Protein AF-A0AAV5BDE8-F1 (afdb_monomer_lite)

Structure (mmCIF, N/CA/C/O backbone):
data_AF-A0AAV5BDE8-F1
#
_entry.id   AF-A0AAV5BDE8-F1
#
loop_
_atom_site.group_PDB
_atom_site.id
_atom_site.type_symbol
_atom_site.label_atom_id
_atom_site.label_alt_id
_atom_site.label_comp_id
_atom_site.label_asym_id
_atom_site.label_entity_id
_atom_site.label_seq_id
_atom_site.pdbx_PDB_ins_code
_atom_site.Cartn_x
_atom_site.Cartn_y
_atom_site.Cartn_z
_atom_site.occupancy
_atom_site.B_iso_or_equiv
_atom_site.auth_seq_id
_atom_site.auth_comp_id
_atom_site.auth_asym_id
_atom_site.auth_atom_id
_atom_site.pdbx_PDB_model_num
ATOM 1 N N . MET A 1 1 ? -17.597 -10.470 56.627 1.00 49.41 1 MET A N 1
ATOM 2 C CA . MET A 1 1 ? -17.948 -9.534 55.530 1.00 49.41 1 MET A CA 1
ATOM 3 C C . MET A 1 1 ? -16.718 -8.738 55.074 1.00 49.41 1 MET A C 1
ATOM 5 O O . MET A 1 1 ? -16.549 -7.604 55.494 1.00 49.41 1 MET A O 1
ATOM 9 N N . LYS A 1 2 ? -15.811 -9.314 54.269 1.00 56.53 2 LYS A N 1
ATOM 10 C CA . LYS A 1 2 ? -14.639 -8.595 53.718 1.00 56.53 2 LYS A CA 1
ATOM 11 C C . LYS A 1 2 ? -14.200 -9.231 52.390 1.00 56.53 2 LYS A C 1
ATOM 13 O O . LYS A 1 2 ? -13.231 -9.972 52.375 1.00 56.53 2 LYS A O 1
ATOM 18 N N . ASN A 1 3 ? -14.930 -9.002 51.295 1.00 58.31 3 ASN A N 1
ATOM 19 C CA . ASN A 1 3 ? -14.418 -9.339 49.949 1.00 58.31 3 ASN A CA 1
ATOM 20 C C . ASN A 1 3 ? -15.003 -8.505 48.790 1.00 58.31 3 ASN A C 1
ATOM 22 O O . ASN A 1 3 ? -14.533 -8.616 47.663 1.00 58.31 3 ASN A O 1
ATOM 26 N N . THR A 1 4 ? -15.959 -7.609 49.045 1.00 62.34 4 THR A N 1
ATOM 27 C CA . THR A 1 4 ? -16.600 -6.780 48.008 1.00 62.34 4 THR A CA 1
ATOM 28 C C . THR A 1 4 ? -15.677 -5.700 47.438 1.00 62.34 4 THR A C 1
ATOM 30 O O . THR A 1 4 ? -15.653 -5.502 46.231 1.00 62.34 4 THR A O 1
ATOM 33 N N . ARG A 1 5 ? -14.825 -5.067 48.261 1.00 66.69 5 ARG A N 1
ATOM 34 C CA . ARG A 1 5 ? -13.890 -4.013 47.806 1.00 66.69 5 ARG A CA 1
ATOM 35 C C . ARG A 1 5 ? -12.892 -4.477 46.738 1.00 66.69 5 ARG A C 1
ATOM 37 O O . ARG A 1 5 ? -12.556 -3.696 45.855 1.00 66.69 5 ARG A O 1
ATOM 44 N N . LYS A 1 6 ? -12.424 -5.729 46.812 1.00 70.12 6 LYS A N 1
ATOM 45 C CA . LYS A 1 6 ? -11.467 -6.279 45.836 1.00 70.12 6 LYS A CA 1
ATOM 46 C C . LYS A 1 6 ? -12.142 -6.565 44.491 1.00 70.12 6 LYS A C 1
ATOM 48 O O . LYS A 1 6 ? -11.581 -6.232 43.456 1.00 70.12 6 LYS A O 1
ATOM 53 N N . GLY A 1 7 ? -13.362 -7.109 44.515 1.00 74.62 7 GLY A N 1
ATOM 54 C CA . GLY A 1 7 ? -14.152 -7.358 43.305 1.00 74.62 7 GLY A CA 1
ATOM 55 C C . GLY A 1 7 ? -14.540 -6.071 42.577 1.00 74.62 7 GLY A C 1
ATOM 56 O O . GLY A 1 7 ? -14.383 -5.974 41.367 1.00 74.62 7 GLY A O 1
ATOM 57 N N . THR A 1 8 ? -14.961 -5.042 43.315 1.00 81.62 8 THR A N 1
ATOM 58 C CA . THR A 1 8 ? -15.305 -3.739 42.731 1.00 81.62 8 THR A CA 1
ATOM 59 C C . THR A 1 8 ? -14.098 -3.052 42.080 1.00 81.62 8 THR A C 1
ATOM 61 O O . THR A 1 8 ? -14.235 -2.458 41.015 1.00 81.62 8 THR A O 1
ATOM 64 N N . TRP A 1 9 ? -12.902 -3.172 42.667 1.00 86.75 9 TRP A N 1
ATOM 65 C CA . TRP A 1 9 ? -11.676 -2.627 42.076 1.00 86.75 9 TRP A CA 1
ATOM 66 C C . TRP A 1 9 ? -11.325 -3.309 40.748 1.00 86.75 9 TRP A C 1
ATOM 68 O O . TRP A 1 9 ? -11.054 -2.616 39.773 1.00 86.75 9 TRP A O 1
ATOM 78 N N . LEU A 1 10 ? -11.440 -4.642 40.682 1.00 89.31 10 LEU A N 1
ATOM 79 C CA . LEU A 1 10 ? -11.223 -5.408 39.448 1.00 89.31 10 LEU A CA 1
ATOM 80 C C . LEU A 1 10 ? -12.194 -5.007 38.324 1.00 89.31 10 LEU A C 1
ATOM 82 O O . LEU A 1 10 ? -11.799 -4.937 37.160 1.00 89.31 10 LEU A O 1
ATOM 86 N N . ILE A 1 11 ? -13.450 -4.703 38.665 1.00 92.00 11 ILE A N 1
ATOM 87 C CA . ILE A 1 11 ? -14.449 -4.232 37.694 1.00 92.00 11 ILE A CA 1
ATOM 88 C C . ILE A 1 11 ? -14.049 -2.862 37.135 1.00 92.00 11 ILE A C 1
ATOM 90 O O . ILE A 1 11 ? -14.031 -2.686 35.918 1.00 92.00 11 ILE A O 1
ATOM 94 N N . TYR A 1 12 ? -13.674 -1.902 37.988 1.00 94.50 12 TYR A N 1
ATOM 95 C CA . TYR A 1 12 ? -13.261 -0.575 37.520 1.00 94.50 12 TYR A CA 1
ATOM 96 C C . TYR A 1 12 ? -11.975 -0.613 36.694 1.00 94.50 12 TYR A C 1
ATOM 98 O O . TYR A 1 12 ? -11.894 0.078 35.680 1.00 94.50 12 TYR A O 1
ATOM 106 N N . THR A 1 13 ? -10.996 -1.445 37.066 1.00 94.44 13 THR A N 1
ATOM 107 C CA . THR A 1 13 ? -9.793 -1.634 36.244 1.00 94.44 13 THR A CA 1
ATOM 108 C C . THR A 1 13 ? -10.135 -2.251 34.890 1.00 94.44 13 THR A C 1
ATOM 110 O O . THR A 1 13 ? -9.600 -1.818 33.876 1.00 94.44 13 THR A O 1
ATOM 113 N N . GLY A 1 14 ? -11.067 -3.211 34.847 1.00 94.75 14 GLY A N 1
ATOM 114 C CA . GLY A 1 14 ? -11.542 -3.807 33.596 1.00 94.75 14 GLY A CA 1
ATOM 115 C C . GLY A 1 14 ? -12.229 -2.788 32.683 1.00 94.75 14 GLY A C 1
ATOM 116 O O . GLY A 1 14 ? -11.884 -2.688 31.509 1.00 94.75 14 GLY A O 1
ATOM 117 N N . ILE A 1 15 ? -13.142 -1.977 33.229 1.00 96.25 15 ILE A N 1
ATOM 118 C CA . ILE A 1 15 ? -13.818 -0.902 32.483 1.00 96.25 15 ILE A CA 1
ATOM 119 C C . ILE A 1 15 ? -12.799 0.111 31.947 1.00 96.25 15 ILE A C 1
ATOM 121 O O . ILE A 1 15 ? -12.890 0.508 30.787 1.00 96.25 15 ILE A O 1
ATOM 125 N N . LEU A 1 16 ? -11.809 0.497 32.758 1.00 96.50 16 LEU A N 1
ATOM 126 C CA . LEU A 1 16 ? -10.755 1.424 32.346 1.00 96.50 16 LEU A CA 1
ATOM 127 C C . LEU A 1 16 ? -9.934 0.872 31.170 1.00 96.50 16 LEU A C 1
ATOM 129 O O . LEU A 1 16 ? -9.680 1.602 30.215 1.00 96.50 16 LEU A O 1
ATOM 133 N N . LEU A 1 17 ? -9.549 -0.409 31.211 1.00 96.62 17 LEU A N 1
ATOM 134 C CA . LEU A 1 17 ? -8.795 -1.049 30.128 1.00 96.62 17 LEU A CA 1
ATOM 135 C C . LEU A 1 17 ? -9.614 -1.148 28.836 1.00 96.62 17 LEU A C 1
ATOM 137 O O . LEU A 1 17 ? -9.086 -0.872 27.760 1.00 96.62 17 LEU A O 1
ATOM 141 N N . ILE A 1 18 ? -10.905 -1.482 28.934 1.00 96.56 18 ILE A N 1
ATOM 142 C CA . ILE A 1 18 ? -11.808 -1.511 27.774 1.00 96.56 18 ILE A CA 1
ATOM 143 C C . ILE A 1 18 ? -11.952 -0.105 27.180 1.00 96.56 18 ILE A C 1
ATOM 145 O O . ILE A 1 18 ? -11.829 0.063 25.969 1.00 96.56 18 ILE A O 1
ATOM 149 N N . ALA A 1 19 ? -12.155 0.917 28.015 1.00 96.62 19 ALA A N 1
ATOM 150 C CA . ALA A 1 19 ? -12.251 2.300 27.559 1.00 96.62 19 ALA A CA 1
ATOM 151 C C . ALA A 1 19 ? -10.956 2.767 26.873 1.00 96.62 19 ALA A C 1
ATOM 153 O O . ALA A 1 19 ? -11.015 3.361 25.799 1.00 96.62 19 ALA A O 1
ATOM 154 N N . ALA A 1 20 ? -9.788 2.449 27.439 1.00 95.88 20 ALA A N 1
ATOM 155 C CA . ALA A 1 20 ? -8.496 2.763 26.831 1.00 95.88 20 ALA A CA 1
ATOM 156 C C . ALA A 1 20 ? -8.319 2.080 25.463 1.00 95.88 20 ALA A C 1
ATOM 158 O O . ALA A 1 20 ? -7.904 2.734 24.507 1.00 95.88 20 ALA A O 1
ATOM 159 N N . ALA A 1 21 ? -8.687 0.800 25.338 1.00 94.25 21 ALA A N 1
ATOM 160 C CA . ALA A 1 21 ? -8.631 0.076 24.068 1.00 94.25 21 ALA A CA 1
ATOM 161 C C . ALA A 1 21 ? -9.558 0.691 23.004 1.00 94.25 21 ALA A C 1
ATOM 163 O O . ALA A 1 21 ? -9.142 0.881 21.861 1.00 94.25 21 ALA A O 1
ATOM 164 N N . LEU A 1 22 ? -10.782 1.075 23.385 1.00 95.75 22 LEU A N 1
ATOM 165 C CA . LEU A 1 22 ? -11.718 1.759 22.487 1.00 95.75 22 LEU A CA 1
ATOM 166 C C . LEU A 1 22 ? -11.175 3.113 22.019 1.00 95.75 22 LEU A C 1
ATOM 168 O O . LEU A 1 22 ? -11.279 3.432 20.838 1.00 95.75 22 LEU A O 1
ATOM 172 N N . ILE A 1 23 ? -10.556 3.890 22.914 1.00 94.94 23 ILE A N 1
ATOM 173 C CA . ILE A 1 23 ? -9.924 5.168 22.556 1.00 94.94 23 ILE A CA 1
ATOM 174 C C . ILE A 1 23 ? -8.809 4.943 21.532 1.00 94.94 23 ILE A C 1
ATOM 176 O O . ILE A 1 23 ? -8.781 5.626 20.511 1.00 94.94 23 ILE A O 1
ATOM 180 N N . VAL A 1 24 ? -7.927 3.965 21.761 1.00 89.94 24 VAL A N 1
ATOM 181 C CA . VAL A 1 24 ? -6.858 3.619 20.808 1.00 89.94 24 VAL A CA 1
ATOM 182 C C . VAL A 1 24 ? -7.441 3.243 19.446 1.00 89.94 24 VAL A C 1
ATOM 184 O O . VAL A 1 24 ? -6.957 3.714 18.418 1.00 89.94 24 VAL A O 1
ATOM 187 N N . GLN A 1 25 ? -8.513 2.451 19.422 1.00 87.12 25 GLN A N 1
ATOM 188 C CA . GLN A 1 25 ? -9.149 2.031 18.177 1.00 87.12 25 GLN A CA 1
ATOM 189 C C . GLN A 1 25 ? -9.819 3.193 17.431 1.00 87.12 25 GLN A C 1
ATOM 191 O O . GLN A 1 25 ? -9.687 3.294 16.211 1.00 87.12 25 GLN A O 1
ATOM 196 N N . ILE A 1 26 ? -10.472 4.110 18.150 1.00 90.69 26 ILE A N 1
ATOM 197 C CA . ILE A 1 26 ? -11.045 5.335 17.574 1.00 90.69 26 ILE A CA 1
ATOM 198 C C . ILE A 1 26 ? -9.943 6.205 16.966 1.00 90.69 26 ILE A C 1
ATOM 200 O O . ILE A 1 26 ? -10.076 6.641 15.825 1.00 90.69 26 ILE A O 1
ATOM 204 N N . VAL A 1 27 ? -8.845 6.429 17.694 1.00 87.94 27 VAL A N 1
ATOM 205 C CA . VAL A 1 27 ? -7.710 7.228 17.206 1.00 87.94 27 VAL A CA 1
ATOM 206 C C . VAL A 1 27 ? -7.095 6.592 15.959 1.00 87.94 27 VAL A C 1
ATOM 208 O O . VAL A 1 27 ? -6.831 7.297 14.986 1.00 87.94 27 VAL A O 1
ATOM 211 N N . SER A 1 28 ? -6.924 5.266 15.940 1.00 84.25 28 SER A N 1
ATOM 212 C CA . SER A 1 28 ? -6.424 4.544 14.761 1.00 84.25 28 SER A CA 1
ATOM 213 C C . SER A 1 28 ? -7.337 4.745 13.550 1.00 84.25 28 SER A C 1
ATOM 215 O O . SER A 1 28 ? -6.865 5.121 12.480 1.00 84.25 28 SER A O 1
ATOM 217 N N . HIS A 1 29 ? -8.650 4.578 13.726 1.00 80.75 29 HIS A N 1
ATOM 218 C CA . HIS A 1 29 ? -9.615 4.734 12.638 1.00 80.75 29 HIS A CA 1
ATOM 219 C C . HIS A 1 29 ? -9.689 6.183 12.130 1.00 80.75 29 HIS A C 1
ATOM 221 O O . HIS A 1 29 ? -9.849 6.427 10.933 1.00 80.75 29 HIS A O 1
ATOM 227 N N . GLN A 1 30 ? -9.557 7.169 13.024 1.00 84.56 30 GLN A N 1
ATOM 228 C CA . GLN A 1 30 ? -9.467 8.575 12.627 1.00 84.56 30 GLN A CA 1
ATOM 229 C C . GLN A 1 30 ? -8.205 8.846 11.804 1.00 84.56 30 GLN A C 1
ATOM 231 O O . GLN A 1 30 ? -8.281 9.528 10.783 1.00 84.56 30 GLN A O 1
ATOM 236 N N . ASN A 1 31 ? -7.063 8.282 12.201 1.00 85.00 31 ASN A N 1
ATOM 237 C CA . ASN A 1 31 ? -5.809 8.428 11.469 1.00 85.00 31 ASN A CA 1
ATOM 238 C C . ASN A 1 31 ? -5.905 7.849 10.046 1.00 85.00 31 ASN A C 1
ATOM 240 O O . ASN A 1 31 ? -5.499 8.505 9.086 1.00 85.00 31 ASN A O 1
ATOM 244 N N . ASP A 1 32 ? -6.508 6.668 9.887 1.00 84.06 32 ASP A N 1
ATOM 245 C CA . ASP A 1 32 ? -6.721 6.052 8.571 1.00 84.06 32 ASP A CA 1
ATOM 246 C C . ASP A 1 32 ? -7.667 6.879 7.689 1.00 84.06 32 ASP A C 1
ATOM 248 O O . ASP A 1 32 ? -7.411 7.060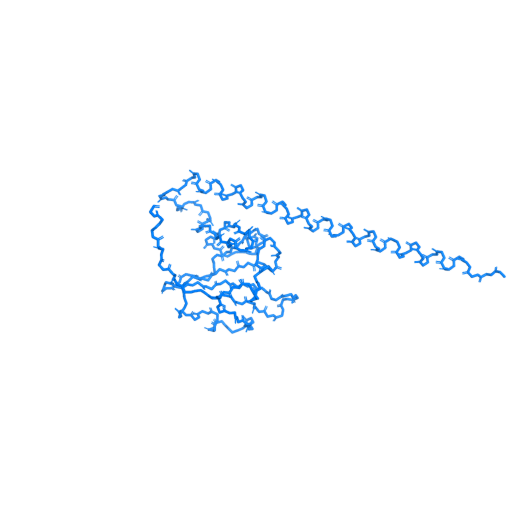 6.494 1.00 84.06 32 ASP A O 1
ATOM 252 N N . ALA A 1 33 ? -8.727 7.449 8.272 1.00 86.56 33 ALA A N 1
ATOM 253 C CA . ALA A 1 33 ? -9.645 8.333 7.558 1.00 86.56 33 ALA A CA 1
ATOM 254 C C . ALA A 1 33 ? -8.955 9.623 7.080 1.00 86.56 33 ALA A C 1
ATOM 256 O O . ALA A 1 33 ? -9.139 10.023 5.929 1.00 86.56 33 ALA A O 1
ATOM 257 N N . ILE A 1 34 ? -8.122 10.243 7.924 1.00 87.94 34 ILE A N 1
ATOM 258 C CA . ILE A 1 34 ? -7.344 11.443 7.574 1.00 87.94 34 ILE A CA 1
ATOM 259 C C . ILE A 1 34 ? -6.370 11.137 6.432 1.00 87.94 34 ILE A C 1
ATOM 261 O O . ILE A 1 34 ? -6.334 11.873 5.445 1.00 87.94 34 ILE A O 1
ATOM 265 N N . LYS A 1 35 ? -5.627 10.026 6.520 1.00 88.19 35 LYS A N 1
ATOM 266 C CA . LYS A 1 35 ? -4.701 9.589 5.462 1.00 88.19 35 LYS A CA 1
ATOM 267 C C . LYS A 1 35 ? -5.422 9.318 4.145 1.00 88.19 35 LYS A C 1
ATOM 269 O O . LYS A 1 35 ? -4.954 9.737 3.089 1.00 88.19 35 LYS A O 1
ATOM 274 N N . THR A 1 36 ? -6.587 8.679 4.207 1.00 87.75 36 THR A N 1
ATOM 275 C CA . THR A 1 36 ? -7.414 8.401 3.025 1.00 87.75 36 THR A CA 1
ATOM 276 C C . THR A 1 36 ? -7.939 9.691 2.387 1.00 87.75 36 THR A C 1
ATOM 278 O O . THR A 1 36 ? -7.908 9.835 1.165 1.00 87.75 36 THR A O 1
ATOM 281 N N . ALA A 1 37 ? -8.401 10.652 3.194 1.00 91.00 37 ALA A N 1
ATOM 282 C CA . ALA A 1 37 ? -8.865 11.949 2.705 1.00 91.00 37 ALA A CA 1
ATOM 283 C C . ALA A 1 37 ? -7.729 12.743 2.044 1.00 91.00 37 ALA A C 1
ATOM 285 O O . ALA A 1 37 ? -7.899 13.245 0.931 1.00 91.00 37 ALA A O 1
ATOM 286 N N . TRP A 1 38 ? -6.556 12.780 2.683 1.00 91.75 38 TRP A N 1
ATOM 287 C CA . TRP A 1 38 ? -5.351 13.381 2.116 1.00 91.75 38 TRP A CA 1
ATOM 288 C C . TRP A 1 38 ? -4.969 12.729 0.782 1.00 91.75 38 TRP A C 1
ATOM 290 O O . TRP A 1 38 ? -4.756 13.434 -0.201 1.00 91.75 38 TRP A O 1
ATOM 300 N N . ALA A 1 39 ? -4.955 11.394 0.706 1.00 90.94 39 ALA A N 1
ATOM 301 C CA . ALA A 1 39 ? -4.627 10.675 -0.523 1.00 90.94 39 ALA A CA 1
ATOM 302 C C . ALA A 1 39 ? -5.595 11.024 -1.664 1.00 90.94 39 ALA A C 1
ATOM 304 O O . ALA A 1 39 ? -5.152 11.331 -2.769 1.00 90.94 39 ALA A O 1
ATOM 305 N N . ARG A 1 40 ? -6.909 11.057 -1.399 1.00 91.56 40 ARG A N 1
ATOM 306 C CA . ARG A 1 40 ? -7.919 11.447 -2.401 1.00 91.56 40 ARG A CA 1
ATOM 307 C C . ARG A 1 40 ? -7.729 12.879 -2.887 1.00 91.56 40 ARG A C 1
ATOM 309 O O . ARG A 1 40 ? -7.796 13.116 -4.090 1.00 91.56 40 ARG A O 1
ATOM 316 N N . GLN A 1 41 ? -7.470 13.817 -1.977 1.00 91.94 41 GLN A N 1
ATOM 317 C CA . GLN A 1 41 ? -7.210 15.207 -2.341 1.00 91.94 41 GLN A CA 1
ATOM 318 C C . GLN A 1 41 ? -5.950 15.317 -3.206 1.00 91.94 41 GLN A C 1
ATOM 320 O O . GLN A 1 41 ? -6.008 15.905 -4.283 1.00 91.94 41 GLN A O 1
ATOM 325 N N . THR A 1 42 ? -4.845 14.693 -2.794 1.00 90.38 42 THR A N 1
ATOM 326 C CA . THR A 1 42 ? -3.590 14.674 -3.559 1.00 90.38 42 THR A CA 1
ATOM 327 C C . THR A 1 42 ? -3.805 14.093 -4.948 1.00 90.38 42 THR A C 1
ATOM 329 O O . THR A 1 42 ? -3.371 14.681 -5.932 1.00 90.38 42 THR A O 1
ATOM 332 N N . VAL A 1 43 ? -4.545 12.989 -5.058 1.00 90.69 43 VAL A N 1
ATOM 333 C CA . VAL A 1 43 ? -4.840 12.398 -6.361 1.00 90.69 43 VAL A CA 1
ATOM 334 C C . VAL A 1 43 ? -5.733 13.307 -7.204 1.00 90.69 43 VAL A C 1
ATOM 336 O O . VAL A 1 43 ? -5.429 13.493 -8.375 1.00 90.69 43 VAL A O 1
ATOM 339 N N . SER A 1 44 ? -6.763 13.944 -6.638 1.00 89.81 44 SER A N 1
ATOM 340 C CA . SER A 1 44 ? -7.575 14.911 -7.396 1.00 89.81 44 SER A CA 1
ATOM 341 C C . SER A 1 44 ? -6.743 16.082 -7.925 1.00 89.81 44 SER A C 1
ATOM 343 O O . SER A 1 44 ? -6.932 16.504 -9.065 1.00 89.81 44 SER A O 1
ATOM 345 N N . VAL A 1 45 ? -5.767 16.552 -7.136 1.00 88.06 45 VAL A N 1
ATOM 346 C CA . VAL A 1 45 ? -4.817 17.579 -7.565 1.00 88.06 45 VAL A CA 1
ATOM 347 C C . VAL A 1 45 ? -3.959 17.030 -8.696 1.00 88.06 45 VAL A C 1
ATOM 349 O O . VAL A 1 45 ? -3.921 17.649 -9.748 1.00 88.06 45 VAL A O 1
ATOM 352 N N . MET A 1 46 ? -3.358 15.847 -8.551 1.00 85.56 46 MET A N 1
ATOM 353 C CA . MET A 1 46 ? -2.532 15.228 -9.597 1.00 85.56 46 MET A CA 1
ATOM 354 C C . MET A 1 46 ? -3.290 15.015 -10.914 1.00 85.56 46 MET A C 1
ATOM 356 O O . MET A 1 46 ? -2.745 15.282 -11.981 1.00 85.56 46 MET A O 1
ATOM 360 N N . GLU A 1 47 ? -4.548 14.577 -10.852 1.00 85.12 47 GLU A N 1
ATOM 361 C CA . GLU A 1 47 ? -5.393 14.385 -12.035 1.00 85.12 47 GLU A CA 1
ATOM 362 C C . GLU A 1 47 ? -5.790 15.710 -12.691 1.00 85.12 47 GLU A C 1
ATOM 364 O O . GLU A 1 47 ? -5.883 15.786 -13.915 1.00 85.12 47 GLU A O 1
ATOM 369 N N . SER A 1 48 ? -5.979 16.765 -11.894 1.00 82.06 48 SER A N 1
ATOM 370 C CA . SER A 1 48 ? -6.238 18.116 -12.403 1.00 82.06 48 SER A CA 1
ATOM 371 C C . SER A 1 48 ? -4.980 18.801 -12.944 1.00 82.06 48 SER A C 1
ATOM 373 O O . SER A 1 48 ? -5.052 19.574 -13.897 1.00 82.06 48 SER A O 1
ATOM 375 N N . SER A 1 49 ? -3.823 18.498 -12.352 1.00 73.88 49 SER A N 1
ATOM 376 C CA . SER A 1 49 ? -2.535 19.091 -12.681 1.00 73.88 49 SER A CA 1
ATOM 377 C C . SER A 1 49 ? -1.895 18.440 -13.892 1.00 73.88 49 SER A C 1
ATOM 379 O O . SER A 1 49 ? -1.034 19.087 -14.487 1.00 73.88 49 SER A O 1
ATOM 381 N N . ASN A 1 50 ? -2.256 17.197 -14.267 1.00 61.25 50 ASN A N 1
ATOM 382 C CA . ASN A 1 50 ? -1.484 16.554 -15.312 1.00 61.25 50 ASN A CA 1
ATOM 383 C C . ASN A 1 50 ? -2.118 15.523 -16.266 1.00 61.25 50 ASN A C 1
ATOM 385 O O . ASN A 1 50 ? -2.376 14.373 -15.919 1.00 61.25 50 ASN A O 1
ATOM 389 N N . LYS A 1 51 ? -2.127 15.921 -17.548 1.00 52.22 51 LYS A N 1
ATOM 390 C CA . LYS A 1 51 ? -2.151 15.079 -18.756 1.00 52.22 51 LYS A CA 1
ATOM 391 C C . LYS A 1 51 ? -0.799 15.079 -19.528 1.00 52.22 51 LYS A C 1
ATOM 393 O O . LYS A 1 51 ? -0.785 14.613 -20.660 1.00 52.22 51 LYS A O 1
ATOM 398 N N . GLY A 1 52 ? 0.324 15.586 -18.983 1.00 50.69 52 GLY A N 1
ATOM 399 C CA . GLY A 1 52 ? 1.601 15.712 -19.731 1.00 50.69 52 GLY A CA 1
ATOM 400 C C . GLY A 1 52 ? 2.973 15.916 -19.026 1.00 50.69 52 GLY A C 1
ATOM 401 O O . GLY A 1 52 ? 3.975 15.543 -19.613 1.00 50.69 52 GLY A O 1
ATOM 402 N N . GLN A 1 53 ? 3.111 16.431 -17.803 1.00 49.09 53 GLN A N 1
ATOM 403 C CA . GLN A 1 53 ? 4.381 16.658 -17.100 1.00 49.09 53 GLN A CA 1
ATOM 404 C C . GLN A 1 53 ? 4.280 16.530 -15.552 1.00 49.09 53 GLN A C 1
ATOM 406 O O . GLN A 1 53 ? 3.815 17.437 -14.872 1.00 49.09 53 GLN A O 1
ATOM 411 N N . LEU A 1 54 ? 4.733 15.405 -14.974 1.00 56.78 54 LEU A N 1
ATOM 412 C CA . LEU A 1 54 ? 4.914 15.223 -13.511 1.00 56.78 54 LEU A CA 1
ATOM 413 C C . LEU A 1 54 ? 6.340 15.595 -13.046 1.00 56.78 54 LEU A C 1
ATOM 415 O O . LEU A 1 54 ? 6.685 15.349 -11.893 1.00 56.78 54 LEU A O 1
ATOM 419 N N . SER A 1 55 ? 7.184 16.159 -13.924 1.00 54.25 55 SER A N 1
ATOM 420 C CA . SER A 1 55 ? 8.648 16.182 -13.749 1.00 54.25 55 SER A CA 1
ATOM 421 C C . SER A 1 55 ? 9.168 16.984 -12.552 1.00 54.25 55 SER A C 1
ATOM 423 O O . SER A 1 55 ? 10.329 16.813 -12.205 1.00 54.25 55 SER A O 1
ATOM 425 N N . ASP A 1 56 ? 8.336 17.822 -11.929 1.00 60.78 56 ASP A N 1
ATOM 426 C CA . ASP A 1 56 ? 8.702 18.625 -10.750 1.00 60.78 56 ASP A CA 1
ATOM 427 C C . ASP A 1 56 ? 7.915 18.233 -9.483 1.00 60.78 56 ASP A C 1
ATOM 429 O O . ASP A 1 56 ? 8.011 18.865 -8.433 1.00 60.78 56 ASP A O 1
ATOM 433 N N . THR A 1 57 ? 7.107 17.171 -9.563 1.00 67.19 57 THR A N 1
ATOM 434 C CA . THR A 1 57 ? 6.372 16.646 -8.408 1.00 67.19 57 THR A CA 1
ATOM 435 C C . THR A 1 57 ? 7.107 15.441 -7.820 1.00 67.19 57 THR A C 1
ATOM 437 O O . THR A 1 57 ? 7.651 14.632 -8.573 1.00 67.19 57 THR A O 1
ATOM 440 N N . PRO A 1 58 ? 7.091 15.233 -6.490 1.00 84.69 58 PRO A N 1
ATOM 441 C CA . PRO A 1 58 ? 7.710 14.060 -5.867 1.00 84.69 58 PRO A CA 1
ATOM 442 C C . PRO A 1 58 ? 6.927 12.760 -6.139 1.00 84.69 58 PRO A C 1
ATOM 444 O O . PRO A 1 58 ? 7.148 11.752 -5.469 1.00 84.69 58 PRO A O 1
ATOM 447 N N . TYR A 1 59 ? 5.987 12.771 -7.087 1.00 87.88 59 TYR A N 1
ATOM 448 C CA . TYR A 1 59 ? 5.063 11.684 -7.359 1.00 87.88 59 TYR A CA 1
ATOM 449 C C . TYR A 1 59 ? 5.336 11.060 -8.725 1.00 87.88 59 TYR A C 1
ATOM 451 O O . TYR A 1 59 ? 5.494 11.744 -9.731 1.00 87.88 59 TYR A O 1
ATOM 459 N N . MET A 1 60 ? 5.343 9.733 -8.754 1.00 88.50 60 MET A N 1
ATOM 460 C CA . MET A 1 60 ? 5.453 8.927 -9.964 1.00 88.50 60 MET A CA 1
ATOM 461 C C . MET A 1 60 ? 4.097 8.757 -10.661 1.00 88.50 60 MET A C 1
ATOM 463 O O . MET A 1 60 ? 4.033 8.720 -11.888 1.00 88.50 60 MET A O 1
ATOM 467 N N . GLY A 1 61 ? 3.004 8.683 -9.897 1.00 89.88 61 GLY A N 1
ATOM 468 C CA . GLY A 1 61 ? 1.673 8.466 -10.453 1.00 89.88 61 GLY A CA 1
ATOM 469 C C . GLY A 1 61 ? 0.637 8.101 -9.399 1.00 89.88 61 GLY A C 1
ATOM 470 O O . GLY A 1 61 ? 0.792 8.417 -8.220 1.00 89.88 61 GLY A O 1
ATOM 471 N N . VAL A 1 62 ? -0.431 7.434 -9.834 1.00 91.56 62 VAL A N 1
ATOM 472 C CA . VAL A 1 62 ? -1.553 7.022 -8.981 1.00 91.56 62 VAL A CA 1
ATOM 473 C C . VAL A 1 62 ? -1.729 5.512 -9.076 1.00 91.56 62 VAL A C 1
ATOM 475 O O . VAL A 1 62 ? -1.944 4.975 -10.162 1.00 91.56 62 VAL A O 1
ATOM 478 N N . LEU A 1 63 ? -1.706 4.833 -7.931 1.00 92.00 63 LEU A N 1
ATOM 479 C CA . LEU A 1 63 ? -2.053 3.423 -7.815 1.00 92.00 63 LEU A CA 1
ATOM 480 C C . LEU A 1 63 ? -3.540 3.288 -7.478 1.00 92.00 63 LEU A C 1
ATOM 482 O O . LEU A 1 63 ? -4.014 3.843 -6.485 1.00 92.00 63 LEU A O 1
ATOM 486 N N . ARG A 1 64 ? -4.274 2.522 -8.289 1.00 91.06 64 ARG A N 1
ATOM 487 C CA . ARG A 1 64 ? -5.697 2.223 -8.080 1.00 91.06 64 ARG A CA 1
ATOM 488 C C . ARG A 1 64 ? -5.887 0.721 -7.917 1.00 91.06 64 ARG A C 1
ATOM 490 O O . ARG A 1 64 ? -5.525 -0.041 -8.807 1.00 91.06 64 ARG A O 1
ATOM 497 N N . ILE A 1 65 ? -6.514 0.308 -6.818 1.00 87.62 65 ILE A N 1
ATOM 498 C CA . ILE A 1 65 ? -6.946 -1.074 -6.580 1.00 87.62 65 ILE A CA 1
ATOM 499 C C . ILE A 1 65 ? -8.459 -1.048 -6.316 1.00 87.62 65 ILE A C 1
ATOM 501 O O . ILE A 1 65 ? -8.884 -0.987 -5.158 1.00 87.62 65 ILE A O 1
ATOM 505 N N . PRO A 1 66 ? -9.297 -1.074 -7.374 1.00 85.25 66 PRO A N 1
ATOM 506 C CA . PRO A 1 66 ? -10.742 -0.876 -7.243 1.00 85.25 66 PRO A CA 1
ATOM 507 C C . PRO A 1 66 ? -11.422 -1.866 -6.298 1.00 85.25 66 PRO A C 1
ATOM 509 O O . PRO A 1 66 ? -12.301 -1.478 -5.539 1.00 85.25 66 PRO A O 1
ATOM 512 N N . ALA A 1 67 ? -10.989 -3.131 -6.273 1.00 83.50 67 ALA A N 1
ATOM 513 C CA . ALA A 1 67 ? -11.622 -4.126 -5.405 1.00 83.50 67 ALA A CA 1
ATOM 514 C C . ALA A 1 67 ? -11.326 -3.924 -3.902 1.00 83.50 67 ALA A C 1
ATOM 516 O O . ALA A 1 67 ? -11.939 -4.591 -3.068 1.00 83.50 67 ALA A O 1
ATOM 517 N N . LEU A 1 68 ? -10.410 -3.012 -3.547 1.00 85.62 68 LEU A N 1
ATOM 518 C CA . LEU A 1 68 ? -10.168 -2.578 -2.166 1.00 85.62 68 LEU A CA 1
ATOM 519 C C . LEU A 1 68 ? -10.728 -1.181 -1.861 1.00 85.62 68 LEU A C 1
ATOM 521 O O . LEU A 1 68 ? -10.597 -0.737 -0.720 1.00 85.62 68 LEU A O 1
ATOM 525 N N . ASP A 1 69 ? -11.344 -0.502 -2.837 1.00 86.62 69 ASP A N 1
ATOM 526 C CA . ASP A 1 69 ? -11.647 0.939 -2.778 1.00 86.62 69 ASP A CA 1
ATOM 527 C C . ASP A 1 69 ? -10.400 1.777 -2.425 1.00 86.62 69 ASP A C 1
ATOM 529 O O . ASP A 1 69 ? -10.427 2.681 -1.591 1.00 86.62 69 ASP A O 1
ATOM 533 N N . LEU A 1 70 ? -9.259 1.415 -3.023 1.00 88.75 70 LEU A N 1
ATOM 534 C CA . LEU A 1 70 ? -7.966 2.021 -2.719 1.00 88.75 70 LEU A CA 1
ATOM 535 C C . LEU A 1 70 ? -7.460 2.853 -3.900 1.00 88.75 70 LEU A C 1
ATOM 537 O O . LEU A 1 70 ? -7.342 2.357 -5.024 1.00 88.75 70 LEU A O 1
ATOM 541 N N . GLN A 1 71 ? -7.126 4.112 -3.629 1.00 91.88 71 GLN A N 1
ATOM 542 C CA . GLN A 1 71 ? -6.558 5.056 -4.587 1.00 91.88 71 GLN A CA 1
ATOM 543 C C . GLN A 1 71 ? -5.496 5.883 -3.870 1.00 91.88 71 GLN A C 1
ATOM 545 O O . GLN A 1 71 ? -5.815 6.657 -2.969 1.00 91.88 71 GLN A O 1
ATOM 550 N N . LEU A 1 72 ? -4.235 5.689 -4.247 1.00 93.56 72 LEU A N 1
ATOM 551 C CA . LEU A 1 72 ? -3.092 6.254 -3.538 1.00 93.56 72 LEU A CA 1
ATOM 552 C C . LEU A 1 72 ? -2.152 6.967 -4.514 1.00 93.56 72 LEU A C 1
ATOM 554 O O . LEU A 1 72 ? -1.862 6.411 -5.578 1.00 93.56 72 LEU A O 1
ATOM 558 N N . PRO A 1 73 ? -1.645 8.165 -4.171 1.00 93.75 73 PRO A N 1
ATOM 559 C CA . PRO A 1 73 ? -0.513 8.732 -4.887 1.00 93.75 73 PRO A CA 1
ATOM 560 C C . PRO A 1 73 ? 0.723 7.864 -4.624 1.00 93.75 73 PRO A C 1
ATOM 562 O O . PRO A 1 73 ? 0.881 7.312 -3.538 1.00 93.75 73 PRO A O 1
ATOM 565 N N . VAL A 1 74 ? 1.596 7.732 -5.615 1.00 93.56 74 VAL A N 1
ATOM 566 C CA . VAL A 1 74 ? 2.840 6.965 -5.504 1.00 93.56 74 VAL A CA 1
ATOM 567 C C . VAL A 1 74 ? 4.002 7.940 -5.524 1.00 93.56 74 VAL A C 1
ATOM 569 O O . VAL A 1 74 ? 4.152 8.686 -6.490 1.00 93.56 74 VAL A O 1
ATOM 572 N N . PHE A 1 75 ? 4.830 7.941 -4.482 1.00 92.75 75 PHE A N 1
ATOM 573 C CA . PHE A 1 75 ? 6.060 8.732 -4.461 1.00 92.75 75 PHE A CA 1
ATOM 574 C C . PHE A 1 75 ? 7.100 8.157 -5.427 1.00 92.75 75 PHE A C 1
ATOM 576 O O . PHE A 1 75 ? 7.231 6.940 -5.559 1.00 92.75 75 PHE A O 1
ATOM 583 N N . SER A 1 76 ? 7.854 9.028 -6.096 1.00 90.69 76 SER A N 1
ATOM 584 C CA . SER A 1 76 ? 8.899 8.637 -7.053 1.00 90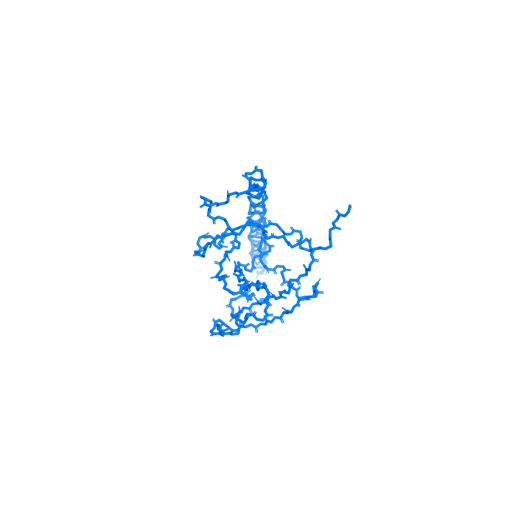.69 76 SER A CA 1
ATOM 585 C C . SER A 1 76 ? 10.155 8.070 -6.397 1.00 90.69 76 SER A C 1
ATOM 587 O O . SER A 1 76 ? 10.937 7.395 -7.063 1.00 90.69 76 SER A O 1
ATOM 589 N N . THR A 1 77 ? 10.343 8.309 -5.100 1.00 88.44 77 THR A N 1
ATOM 590 C CA . THR A 1 77 ? 11.462 7.783 -4.318 1.00 88.44 77 THR A CA 1
ATOM 591 C C . THR A 1 77 ? 10.994 7.258 -2.968 1.00 88.44 77 THR A C 1
ATOM 593 O O . THR A 1 77 ? 9.954 7.652 -2.436 1.00 88.44 77 THR A O 1
ATOM 596 N N . TYR A 1 78 ? 11.786 6.355 -2.400 1.00 89.19 78 TYR A N 1
ATOM 597 C CA . TYR A 1 78 ? 11.571 5.825 -1.064 1.00 89.19 78 TYR A CA 1
ATOM 598 C C . TYR A 1 78 ? 12.230 6.705 0.008 1.00 89.19 78 TYR A C 1
ATOM 600 O O . TYR A 1 78 ? 13.419 7.014 -0.050 1.00 89.19 78 TYR A O 1
ATOM 608 N N . SER A 1 79 ? 11.468 7.032 1.051 1.00 87.69 79 SER A N 1
ATOM 609 C CA . SER A 1 79 ? 11.995 7.447 2.353 1.00 87.69 79 SER A CA 1
ATOM 610 C C . SER A 1 79 ? 11.048 6.976 3.454 1.00 87.69 79 SER A C 1
ATOM 612 O O . SER A 1 79 ? 9.858 6.782 3.204 1.00 87.69 79 SER A O 1
ATOM 614 N N . GLN A 1 80 ? 11.541 6.830 4.688 1.00 84.62 80 GLN A N 1
ATOM 615 C CA . GLN A 1 80 ? 10.696 6.407 5.812 1.00 84.62 80 GLN A CA 1
ATOM 616 C C . GLN A 1 80 ? 9.487 7.341 6.002 1.00 84.62 80 GLN A C 1
ATOM 618 O O . GLN A 1 80 ? 8.366 6.869 6.160 1.00 84.62 80 GLN A O 1
ATOM 623 N N . ARG A 1 81 ? 9.697 8.660 5.890 1.00 87.31 81 ARG A N 1
ATOM 624 C CA . ARG A 1 81 ? 8.623 9.664 5.988 1.00 87.31 81 ARG A CA 1
ATOM 625 C C . ARG A 1 81 ? 7.627 9.590 4.830 1.00 87.31 81 ARG A C 1
ATOM 627 O O . ARG A 1 81 ? 6.439 9.792 5.046 1.00 87.31 81 ARG A O 1
ATOM 634 N N . ALA A 1 82 ? 8.096 9.313 3.613 1.00 87.69 82 ALA A N 1
ATOM 635 C CA . ALA A 1 82 ? 7.214 9.166 2.456 1.00 87.69 82 ALA A CA 1
ATOM 636 C C . ALA A 1 82 ? 6.328 7.918 2.596 1.00 87.69 82 ALA A C 1
ATOM 638 O O . ALA A 1 82 ? 5.118 7.994 2.387 1.00 87.69 82 ALA A O 1
ATOM 639 N N . MET A 1 83 ? 6.907 6.799 3.045 1.00 88.69 83 MET A N 1
ATOM 640 C CA . MET A 1 83 ? 6.189 5.533 3.201 1.00 88.69 83 MET A CA 1
ATOM 641 C C . MET A 1 83 ? 5.085 5.604 4.268 1.00 88.69 83 MET A C 1
ATOM 643 O O . MET A 1 83 ? 4.048 4.963 4.111 1.00 88.69 83 MET A O 1
ATOM 647 N N . GLU A 1 84 ? 5.250 6.428 5.312 1.00 86.62 84 GLU A N 1
ATOM 648 C CA . GLU A 1 84 ? 4.206 6.693 6.320 1.00 86.62 84 GLU A CA 1
ATOM 649 C C . GLU A 1 84 ? 2.931 7.314 5.726 1.00 86.62 84 GLU A C 1
ATOM 651 O O . GLU A 1 84 ? 1.834 7.137 6.281 1.00 86.62 84 GLU A O 1
ATOM 656 N N . GLN A 1 85 ? 3.079 8.031 4.608 1.00 87.06 85 GLN A N 1
ATOM 657 C CA . GLN A 1 85 ? 2.019 8.779 3.940 1.00 87.06 85 GLN A CA 1
ATOM 658 C C . GLN A 1 85 ? 1.410 7.993 2.779 1.00 87.06 85 GLN A C 1
ATOM 660 O O . GLN A 1 85 ? 0.188 7.850 2.720 1.00 87.06 85 GLN A O 1
ATOM 665 N N . ALA A 1 86 ? 2.233 7.455 1.877 1.00 91.44 86 ALA A N 1
ATOM 666 C CA . ALA A 1 86 ? 1.761 6.773 0.676 1.00 91.44 86 ALA A CA 1
ATOM 667 C C . ALA A 1 86 ? 2.765 5.725 0.158 1.00 91.44 86 ALA A C 1
ATOM 669 O O . ALA A 1 86 ? 3.925 5.712 0.581 1.00 91.44 86 ALA A O 1
ATOM 670 N N . PRO A 1 87 ? 2.352 4.855 -0.781 1.00 94.50 87 PRO A N 1
ATOM 671 C CA . PRO A 1 87 ? 3.259 3.943 -1.456 1.00 94.50 87 PRO A CA 1
ATOM 672 C C . PRO A 1 87 ? 4.417 4.679 -2.129 1.00 94.50 87 PRO A C 1
ATOM 674 O O . PRO A 1 87 ? 4.253 5.773 -2.672 1.00 94.50 87 PRO A O 1
ATOM 677 N N . CYS A 1 88 ? 5.584 4.052 -2.123 1.00 94.50 88 CYS A N 1
ATOM 678 C CA . CYS A 1 88 ? 6.794 4.584 -2.732 1.00 94.50 88 CYS A CA 1
ATOM 679 C C . CYS A 1 88 ? 7.281 3.653 -3.839 1.00 94.50 88 CYS A C 1
ATOM 681 O O . CYS A 1 88 ? 7.164 2.429 -3.738 1.00 94.50 88 CYS A O 1
ATOM 683 N N . LEU A 1 89 ? 7.874 4.235 -4.877 1.00 93.12 89 LEU A N 1
ATOM 684 C CA . LEU A 1 89 ? 8.637 3.490 -5.864 1.00 93.12 89 LEU A CA 1
ATOM 685 C C . LEU A 1 89 ? 9.928 2.970 -5.218 1.00 93.12 89 LEU A C 1
ATOM 687 O O . LEU A 1 89 ? 10.756 3.751 -4.747 1.00 93.12 89 LEU A O 1
ATOM 691 N N . TYR A 1 90 ? 10.081 1.648 -5.190 1.00 91.44 90 TYR A N 1
ATOM 692 C CA . TYR A 1 90 ? 11.294 0.982 -4.720 1.00 91.44 90 TYR A CA 1
ATOM 693 C C . TYR A 1 90 ? 12.281 0.758 -5.867 1.00 91.44 90 TYR A C 1
ATOM 695 O O . TYR A 1 90 ? 13.466 1.047 -5.736 1.00 91.44 90 TYR A O 1
ATOM 703 N N . MET A 1 91 ? 11.779 0.264 -7.000 1.00 90.38 91 MET A N 1
ATOM 704 C CA . MET A 1 91 ? 12.574 -0.029 -8.189 1.00 90.38 91 MET A CA 1
ATOM 705 C C . MET A 1 91 ? 11.712 0.133 -9.438 1.00 90.38 91 MET A C 1
ATOM 707 O O . MET A 1 91 ? 10.520 -0.177 -9.422 1.00 90.38 91 MET A O 1
ATOM 711 N N . ASN A 1 92 ? 12.324 0.606 -10.517 1.00 89.62 92 ASN A N 1
ATOM 712 C CA . ASN A 1 92 ? 11.751 0.579 -11.854 1.00 89.62 92 ASN A CA 1
ATOM 713 C C . ASN A 1 92 ? 12.871 0.227 -12.827 1.00 89.62 92 ASN A C 1
ATOM 715 O O . ASN A 1 92 ? 13.688 1.088 -13.150 1.00 89.62 92 ASN A O 1
ATOM 719 N N . ASP A 1 93 ? 12.940 -1.035 -13.228 1.00 86.88 93 ASP A N 1
ATOM 720 C CA . ASP A 1 93 ? 13.981 -1.525 -14.123 1.00 86.88 93 ASP A CA 1
ATOM 721 C C . ASP A 1 93 ? 13.396 -2.493 -15.148 1.00 86.88 93 ASP A C 1
ATOM 723 O O . ASP A 1 93 ? 12.546 -3.313 -14.820 1.00 86.88 93 ASP A O 1
ATOM 727 N N . SER A 1 94 ? 13.846 -2.392 -16.399 1.00 84.81 94 SER A N 1
ATOM 728 C CA . SER A 1 94 ? 13.508 -3.334 -17.476 1.00 84.81 94 SER A CA 1
ATOM 729 C C . SER A 1 94 ? 12.002 -3.617 -17.653 1.00 84.81 94 SER A C 1
ATOM 731 O O . SER A 1 94 ? 11.607 -4.710 -18.047 1.00 84.81 94 SER A O 1
ATOM 733 N N . GLY A 1 95 ? 11.142 -2.628 -17.376 1.00 83.12 95 GLY A N 1
ATOM 734 C CA . GLY A 1 95 ? 9.681 -2.774 -17.457 1.00 83.12 95 GLY A CA 1
ATOM 735 C C . GLY A 1 95 ? 9.030 -3.445 -16.239 1.00 83.12 95 GLY A C 1
ATOM 736 O O . GLY A 1 95 ? 7.817 -3.655 -16.245 1.00 83.12 95 GLY A O 1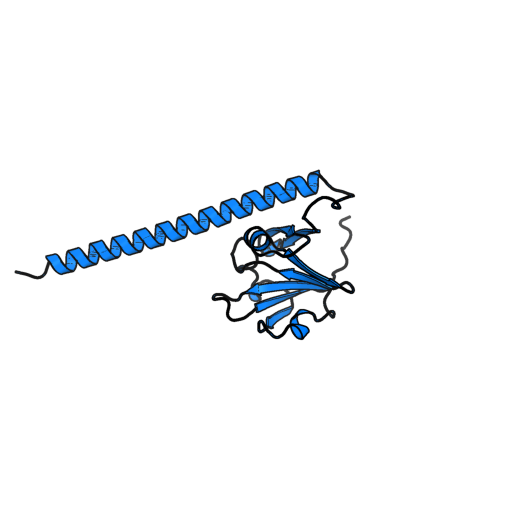
ATOM 737 N N . HIS A 1 96 ? 9.808 -3.737 -15.194 1.00 89.19 96 HIS A N 1
ATOM 738 C CA . HIS A 1 96 ? 9.354 -4.220 -13.895 1.00 89.19 96 HIS A CA 1
ATOM 739 C C . HIS A 1 96 ? 9.354 -3.091 -12.867 1.00 89.19 96 HIS A C 1
ATOM 741 O O . HIS A 1 96 ? 10.379 -2.476 -12.565 1.00 89.19 96 HIS A O 1
ATOM 747 N N . MET A 1 97 ? 8.181 -2.836 -12.297 1.00 92.00 97 MET A N 1
ATOM 748 C CA . MET A 1 97 ? 7.979 -1.823 -11.274 1.00 92.00 97 MET A CA 1
ATOM 749 C C . MET A 1 97 ? 7.717 -2.466 -9.921 1.00 92.00 97 MET A C 1
ATOM 751 O O . MET A 1 97 ? 6.854 -3.332 -9.789 1.00 92.00 97 MET A O 1
ATOM 755 N N . ILE A 1 98 ? 8.417 -1.998 -8.894 1.00 93.19 98 ILE A N 1
ATOM 756 C CA . ILE A 1 98 ? 8.237 -2.457 -7.521 1.00 93.19 98 ILE A CA 1
ATOM 757 C C . ILE A 1 98 ? 7.780 -1.289 -6.657 1.00 93.19 98 ILE A C 1
ATOM 759 O O . ILE A 1 98 ? 8.492 -0.292 -6.525 1.00 93.19 98 ILE A O 1
ATOM 763 N N . LEU A 1 99 ? 6.610 -1.434 -6.036 1.00 94.19 99 LEU A N 1
ATOM 764 C CA . LEU A 1 99 ? 6.045 -0.460 -5.107 1.00 94.19 99 LEU A CA 1
ATOM 765 C C . LEU A 1 99 ? 6.018 -1.024 -3.687 1.00 94.19 99 LEU A C 1
ATOM 767 O O . LEU A 1 99 ? 5.596 -2.163 -3.470 1.00 94.19 99 LEU A O 1
ATOM 771 N N . CYS A 1 100 ? 6.411 -0.205 -2.716 1.00 92.75 100 CYS A N 1
ATOM 772 C CA . CYS A 1 100 ? 6.398 -0.558 -1.302 1.00 9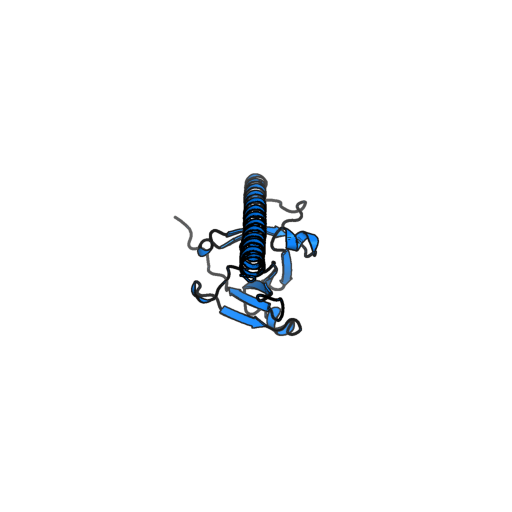2.75 100 CYS A CA 1
ATOM 773 C C . CYS A 1 100 ? 5.445 0.336 -0.507 1.00 92.75 100 CYS A C 1
ATOM 775 O O . CYS A 1 100 ? 5.331 1.531 -0.777 1.00 92.75 100 CYS A O 1
ATOM 777 N N . ALA A 1 101 ? 4.757 -0.234 0.483 1.00 92.69 101 ALA A N 1
ATOM 778 C CA . ALA A 1 101 ? 3.941 0.530 1.427 1.00 92.69 101 ALA A CA 1
ATOM 779 C C . ALA A 1 101 ? 3.816 -0.187 2.779 1.00 92.69 101 ALA A C 1
ATOM 781 O O . ALA A 1 101 ? 4.110 -1.382 2.899 1.00 92.69 101 ALA A O 1
ATOM 782 N N . HIS A 1 102 ? 3.336 0.520 3.806 1.00 89.62 102 HIS A N 1
ATOM 783 C CA . HIS A 1 102 ? 3.041 -0.100 5.097 1.00 89.62 102 HIS A CA 1
ATOM 784 C C . HIS A 1 102 ? 1.860 -1.072 5.027 1.00 89.62 102 HIS A C 1
ATOM 786 O O . HIS A 1 102 ? 0.976 -0.979 4.175 1.00 89.62 102 HIS A O 1
ATOM 792 N N . ASN A 1 103 ? 1.832 -1.978 6.002 1.00 86.12 103 ASN A N 1
ATOM 793 C CA . ASN A 1 103 ? 0.779 -2.972 6.197 1.00 86.12 103 ASN A CA 1
ATOM 794 C C . ASN A 1 103 ? -0.451 -2.370 6.907 1.00 86.12 103 ASN A C 1
ATOM 796 O O . ASN A 1 103 ? -1.051 -2.991 7.777 1.00 86.12 103 ASN A O 1
ATOM 800 N N . ALA A 1 104 ? -0.765 -1.108 6.614 1.00 84.50 104 ALA A N 1
ATOM 801 C CA . ALA A 1 104 ? -1.927 -0.420 7.161 1.00 84.50 104 ALA A CA 1
ATOM 802 C C . ALA A 1 104 ? -3.129 -0.602 6.228 1.00 84.50 104 ALA A C 1
ATOM 804 O O . ALA A 1 104 ? -2.953 -0.721 5.013 1.00 84.50 104 ALA A O 1
ATOM 805 N N . ASP A 1 105 ? -4.346 -0.556 6.768 1.00 84.06 105 ASP A N 1
ATOM 806 C CA . ASP A 1 105 ? -5.580 -0.712 5.985 1.00 84.06 105 ASP A CA 1
ATOM 807 C C . ASP A 1 105 ? -5.777 0.401 4.950 1.00 84.06 105 ASP A C 1
ATOM 809 O O . ASP A 1 105 ? -6.328 0.161 3.874 1.00 84.06 105 ASP A O 1
ATOM 813 N N . CYS A 1 106 ? -5.281 1.604 5.253 1.00 83.25 106 CYS A N 1
ATOM 814 C CA . CYS A 1 106 ? -5.227 2.728 4.319 1.00 83.25 106 CYS A CA 1
ATOM 815 C C . CYS A 1 106 ? -4.107 2.603 3.264 1.00 83.25 106 CYS A C 1
ATOM 817 O O . CYS A 1 106 ? -4.030 3.437 2.366 1.00 83.25 106 CYS A O 1
ATOM 819 N N . HIS A 1 107 ? -3.255 1.574 3.351 1.00 89.38 107 HIS A N 1
ATOM 820 C CA . HIS A 1 107 ? -2.164 1.246 2.424 1.00 89.38 107 HIS A CA 1
ATOM 821 C C . HIS A 1 107 ? -2.330 -0.189 1.888 1.00 89.38 107 HIS A C 1
ATOM 823 O O . HIS A 1 107 ? -3.337 -0.494 1.255 1.00 89.38 107 HIS A O 1
ATOM 829 N N . PHE A 1 108 ? -1.347 -1.077 2.086 1.00 90.94 108 PHE A N 1
ATOM 830 C CA . PHE A 1 108 ? -1.327 -2.428 1.512 1.00 90.94 108 PHE A CA 1
ATOM 831 C C . PHE A 1 108 ? -1.816 -3.515 2.477 1.00 90.94 108 PHE A C 1
ATOM 833 O O . PHE A 1 108 ? -1.815 -4.685 2.109 1.00 90.94 108 PHE A O 1
ATOM 840 N N . GLY A 1 109 ? -2.290 -3.162 3.676 1.00 85.94 109 GLY A N 1
ATOM 841 C CA . GLY A 1 109 ? -2.703 -4.151 4.678 1.00 85.94 109 GLY A CA 1
ATOM 842 C C . GLY A 1 109 ? -3.945 -4.962 4.317 1.00 85.94 109 GLY A C 1
ATOM 843 O O . GLY A 1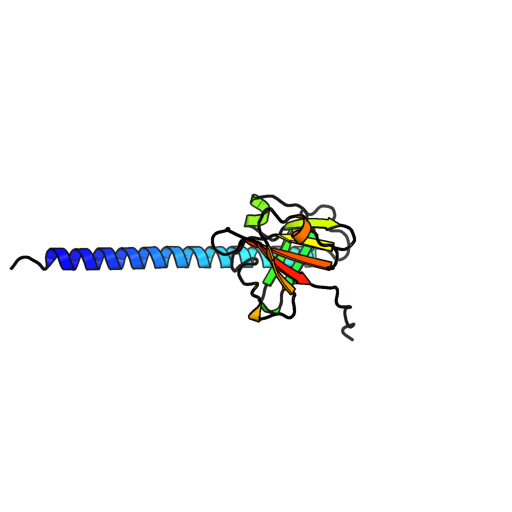 109 ? -4.125 -6.079 4.794 1.00 85.94 109 GLY A O 1
ATOM 844 N N . ARG A 1 110 ? -4.763 -4.447 3.394 1.00 85.62 110 ARG A N 1
ATOM 845 C CA . ARG A 1 110 ? -5.948 -5.140 2.861 1.00 85.62 110 ARG A CA 1
ATOM 846 C C . ARG A 1 110 ? -5.665 -5.927 1.581 1.00 85.62 110 ARG A C 1
ATOM 848 O O . ARG A 1 110 ? -6.595 -6.479 0.990 1.00 85.62 110 ARG A O 1
ATOM 855 N N . ILE A 1 111 ? -4.410 -5.966 1.129 1.00 81.81 111 ILE A N 1
ATOM 856 C CA . ILE A 1 111 ? -4.001 -6.805 0.004 1.00 81.81 111 ILE A CA 1
ATOM 857 C C . ILE A 1 111 ? -3.908 -8.247 0.512 1.00 81.81 111 ILE A C 1
ATOM 859 O O . ILE A 1 111 ? -2.879 -8.689 1.013 1.00 81.81 111 ILE A O 1
ATOM 863 N N . ASP A 1 112 ? -5.018 -8.969 0.382 1.00 71.44 112 ASP A N 1
ATOM 864 C CA . ASP A 1 112 ? -5.105 -10.396 0.674 1.00 71.44 112 ASP A CA 1
ATOM 865 C C . ASP A 1 112 ? -5.390 -11.209 -0.599 1.00 71.44 112 ASP A C 1
ATOM 867 O O . ASP A 1 112 ? -6.157 -10.824 -1.486 1.00 71.44 112 ASP A O 1
ATOM 871 N N . THR A 1 113 ? -4.756 -12.374 -0.636 1.00 58.56 113 THR A N 1
ATOM 872 C CA . THR A 1 113 ? -4.810 -13.451 -1.627 1.00 58.56 113 THR A CA 1
ATOM 873 C C . THR A 1 113 ? -6.198 -13.899 -2.028 1.00 58.56 113 THR A C 1
ATOM 875 O O . THR A 1 113 ? -6.419 -14.277 -3.175 1.00 58.56 113 THR A O 1
ATOM 878 N N . SER A 1 114 ? -7.146 -13.858 -1.095 1.00 60.84 114 SER A N 1
ATOM 879 C CA . SER A 1 114 ? -8.459 -14.470 -1.276 1.00 60.84 114 SER A CA 1
ATOM 880 C C . SER A 1 114 ? -9.326 -13.755 -2.317 1.00 60.84 114 SER A C 1
ATOM 882 O O . SER A 1 114 ? -10.316 -14.315 -2.786 1.00 60.84 114 SER A O 1
ATOM 884 N N . ARG A 1 115 ? -8.968 -12.519 -2.695 1.00 59.22 115 ARG A N 1
ATOM 885 C CA . ARG A 1 115 ? -9.820 -11.634 -3.504 1.00 59.22 115 ARG A CA 1
ATOM 886 C C . ARG A 1 115 ? -9.326 -11.373 -4.925 1.00 59.22 115 ARG A C 1
ATOM 888 O O . ARG A 1 115 ? -10.059 -10.752 -5.692 1.00 59.22 115 ARG A O 1
ATOM 895 N N . PHE A 1 116 ? -8.133 -11.834 -5.306 1.00 62.22 116 PHE A N 1
ATOM 896 C CA . PHE A 1 116 ? -7.528 -11.452 -6.585 1.00 62.22 116 PHE A CA 1
ATOM 897 C C . PHE A 1 116 ? -6.875 -12.607 -7.348 1.00 62.22 116 PHE A C 1
ATOM 899 O O . PHE A 1 116 ? -6.285 -13.504 -6.761 1.00 62.22 116 PHE A O 1
ATOM 906 N N . ARG A 1 117 ? -6.902 -12.528 -8.688 1.00 63.72 117 ARG A N 1
ATOM 907 C CA . ARG A 1 117 ? -6.097 -13.373 -9.593 1.00 63.72 117 ARG A CA 1
ATOM 908 C C . ARG A 1 117 ? -4.679 -12.804 -9.754 1.00 63.72 117 ARG A C 1
ATOM 910 O O . ARG A 1 117 ? -4.233 -12.572 -10.873 1.00 63.72 117 ARG A O 1
ATOM 917 N N . TYR A 1 118 ? -4.011 -12.509 -8.647 1.00 72.06 118 TYR A N 1
ATOM 918 C CA . TYR A 1 118 ? -2.607 -12.096 -8.647 1.00 72.06 118 TYR A CA 1
ATOM 919 C C . TYR A 1 118 ? -1.763 -13.196 -8.019 1.00 72.06 118 TYR A C 1
ATOM 921 O O . TYR A 1 1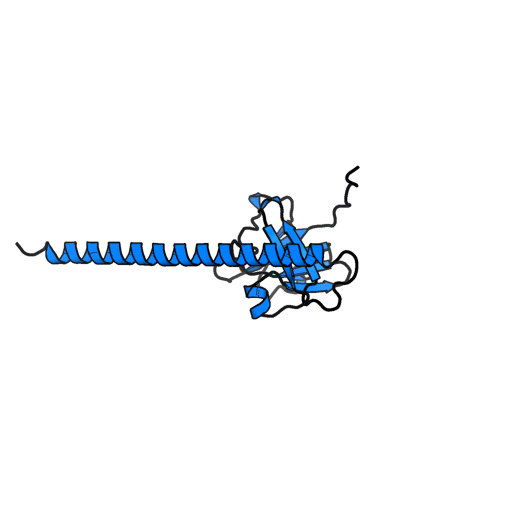18 ? -2.246 -13.929 -7.154 1.00 72.06 118 TYR A O 1
ATOM 929 N N . GLU A 1 119 ? -0.505 -13.314 -8.436 1.00 75.25 119 GLU A N 1
ATOM 930 C CA . GLU A 1 119 ? 0.403 -14.230 -7.756 1.00 75.25 119 GLU A CA 1
ATOM 931 C C . GLU A 1 119 ? 0.798 -13.620 -6.413 1.00 75.25 119 GLU A C 1
ATOM 933 O O . GLU A 1 119 ? 1.393 -12.542 -6.353 1.00 75.25 119 GLU A O 1
ATOM 938 N N . TYR A 1 120 ? 0.448 -14.314 -5.336 1.00 77.75 120 TYR A N 1
ATOM 939 C CA . TYR A 1 120 ? 0.851 -13.955 -3.988 1.00 77.75 120 TYR A CA 1
ATOM 940 C C . TYR A 1 120 ? 2.015 -14.811 -3.529 1.00 77.75 120 TYR A C 1
ATOM 942 O O . TYR A 1 120 ? 2.010 -16.034 -3.693 1.00 77.75 120 TYR A O 1
ATOM 950 N N . ARG A 1 121 ? 2.977 -14.174 -2.867 1.00 79.06 121 ARG A N 1
ATOM 951 C CA . ARG A 1 121 ? 4.109 -14.870 -2.271 1.00 79.06 121 ARG A CA 1
ATOM 952 C C . ARG A 1 121 ? 4.547 -14.191 -0.982 1.00 79.06 121 ARG A C 1
ATOM 954 O O . ARG A 1 121 ? 4.605 -12.963 -0.906 1.00 79.06 121 ARG A O 1
ATOM 961 N N . VAL A 1 122 ? 4.890 -15.000 0.017 1.00 81.44 122 VAL A N 1
ATOM 962 C CA . VAL A 1 122 ? 5.588 -14.540 1.223 1.00 81.44 122 VAL A CA 1
ATOM 963 C C . VAL A 1 122 ? 7.084 -14.683 0.979 1.00 81.44 122 VAL A C 1
ATOM 965 O O . VAL A 1 122 ? 7.539 -15.750 0.570 1.00 81.44 122 VAL A O 1
ATOM 968 N N . VAL A 1 123 ? 7.824 -13.602 1.193 1.00 83.81 123 VAL A N 1
ATOM 969 C CA . VAL A 1 123 ? 9.261 -13.488 0.919 1.00 83.81 123 VAL A CA 1
ATOM 970 C C . VAL A 1 123 ? 9.950 -12.980 2.183 1.00 83.81 123 VAL A C 1
ATOM 972 O O . VAL A 1 123 ? 9.410 -12.111 2.876 1.00 83.81 123 VAL A O 1
ATOM 975 N N . GLN A 1 124 ? 11.114 -13.524 2.521 1.00 85.75 124 GLN A N 1
ATOM 976 C CA . GLN A 1 124 ? 11.901 -13.044 3.654 1.00 85.75 124 GLN A CA 1
ATOM 977 C C . GLN A 1 124 ? 12.583 -11.706 3.327 1.00 85.75 124 GLN A C 1
ATOM 979 O O . GLN A 1 124 ? 12.842 -11.416 2.158 1.00 85.75 124 GLN A O 1
ATOM 984 N N . PRO A 1 125 ? 12.869 -10.851 4.327 1.00 82.62 125 PRO A N 1
ATOM 985 C CA . PRO A 1 125 ? 13.456 -9.532 4.079 1.00 82.62 125 PRO A CA 1
ATOM 986 C C . PRO A 1 125 ? 14.800 -9.546 3.328 1.00 82.62 125 PRO A C 1
ATOM 988 O O . PRO A 1 125 ? 15.127 -8.558 2.678 1.00 82.62 125 PRO A O 1
ATOM 991 N N . ASP A 1 126 ? 15.566 -10.632 3.427 1.00 85.50 126 ASP A N 1
ATOM 992 C CA . ASP A 1 126 ? 16.873 -10.843 2.795 1.00 85.50 126 ASP A CA 1
ATOM 993 C C . ASP A 1 126 ? 16.797 -11.484 1.396 1.00 85.50 126 ASP A C 1
ATOM 995 O O . ASP A 1 126 ? 17.774 -11.458 0.650 1.00 85.50 126 ASP A O 1
ATOM 999 N N . GLU A 1 127 ? 15.633 -11.989 0.981 1.00 86.44 127 GLU A N 1
ATOM 1000 C CA . GLU A 1 127 ? 15.413 -12.607 -0.334 1.00 86.44 127 GLU A CA 1
ATOM 1001 C C . GLU A 1 127 ? 15.188 -11.556 -1.446 1.00 86.44 127 GLU A C 1
ATOM 1003 O O . GLU A 1 127 ? 14.186 -11.574 -2.170 1.00 86.44 127 GLU A O 1
ATOM 1008 N N . VAL A 1 128 ? 16.134 -10.623 -1.597 1.00 86.19 128 VAL A N 1
ATOM 1009 C CA . VAL A 1 128 ? 16.045 -9.502 -2.551 1.00 86.19 128 VAL A CA 1
ATOM 1010 C C . VAL A 1 128 ? 15.931 -9.991 -3.993 1.00 86.19 128 VAL A C 1
ATOM 1012 O O . VAL A 1 128 ? 15.054 -9.525 -4.711 1.00 86.19 128 VAL A O 1
ATOM 1015 N N . GLU A 1 129 ? 16.735 -10.979 -4.395 1.00 85.62 129 GLU A N 1
ATOM 1016 C CA . GLU A 1 129 ? 16.698 -11.545 -5.755 1.00 85.62 129 GLU A CA 1
ATOM 1017 C C . GLU A 1 129 ? 15.312 -12.070 -6.122 1.00 85.62 129 GLU A C 1
ATOM 1019 O O . GLU A 1 129 ? 14.838 -11.894 -7.243 1.00 85.62 129 GLU A O 1
ATOM 1024 N N . ARG A 1 130 ? 14.628 -12.686 -5.150 1.00 82.25 130 ARG A N 1
ATOM 1025 C CA . ARG A 1 130 ? 13.257 -13.137 -5.355 1.00 82.25 130 ARG A CA 1
ATOM 1026 C C . ARG A 1 130 ? 12.349 -11.937 -5.537 1.00 82.25 130 ARG A C 1
ATOM 1028 O O . ARG A 1 130 ? 11.543 -11.970 -6.452 1.00 82.25 130 ARG A O 1
ATOM 1035 N N . MET A 1 131 ? 12.462 -10.892 -4.719 1.00 83.56 131 MET A N 1
ATOM 1036 C CA . MET A 1 131 ? 11.647 -9.674 -4.834 1.00 83.56 131 MET A CA 1
ATOM 1037 C C . MET A 1 131 ? 11.817 -8.962 -6.188 1.00 83.56 131 MET A C 1
ATOM 1039 O O . MET A 1 131 ? 10.828 -8.476 -6.741 1.00 83.56 131 MET A O 1
ATOM 1043 N N . THR A 1 132 ? 13.040 -8.934 -6.721 1.00 84.25 132 THR A N 1
ATOM 1044 C CA . THR A 1 132 ? 13.422 -8.222 -7.953 1.00 84.25 132 THR A CA 1
ATOM 1045 C C . THR A 1 132 ? 13.312 -9.067 -9.221 1.00 84.25 132 THR A C 1
ATOM 1047 O O . THR A 1 132 ? 13.890 -8.718 -10.244 1.00 84.25 132 THR A O 1
ATOM 1050 N N . ASP A 1 133 ? 12.590 -10.183 -9.164 1.00 83.38 133 ASP A N 1
ATOM 1051 C CA . ASP A 1 133 ? 12.294 -11.022 -10.323 1.00 83.38 133 ASP A CA 1
ATOM 1052 C C . ASP A 1 133 ? 11.496 -10.236 -11.378 1.00 83.38 133 ASP A C 1
ATOM 1054 O O . ASP A 1 133 ? 10.316 -9.926 -11.185 1.00 83.38 133 ASP A O 1
ATOM 1058 N N . THR A 1 134 ? 12.154 -9.938 -12.498 1.00 82.81 134 THR A N 1
ATOM 1059 C CA . THR A 1 134 ? 11.640 -9.113 -13.600 1.00 82.81 134 THR A CA 1
ATOM 1060 C C . THR A 1 134 ? 10.678 -9.855 -14.529 1.00 82.81 134 THR A C 1
ATOM 1062 O O . THR A 1 134 ? 10.208 -9.288 -15.513 1.00 82.81 134 THR A O 1
ATOM 1065 N N . SER A 1 135 ? 10.310 -11.102 -14.211 1.00 85.81 135 SER A N 1
ATOM 1066 C CA . SER A 1 135 ? 9.296 -11.866 -14.958 1.00 85.81 135 SER A CA 1
ATOM 1067 C C . SER A 1 135 ? 7.884 -11.258 -14.870 1.00 85.81 135 SER A C 1
ATOM 1069 O O . SER A 1 135 ? 6.964 -11.718 -15.547 1.00 85.81 135 SER A O 1
ATOM 1071 N N . TYR A 1 136 ? 7.695 -10.235 -14.032 1.00 86.56 136 TYR A N 1
ATOM 1072 C CA . TYR A 1 136 ? 6.428 -9.552 -13.786 1.00 86.56 136 TYR A CA 1
ATOM 1073 C C . TYR A 1 136 ? 6.551 -8.078 -14.147 1.00 86.56 136 TYR A C 1
ATOM 1075 O O . TYR A 1 136 ? 7.620 -7.485 -14.060 1.00 86.56 136 TYR A O 1
ATOM 1083 N N . ALA A 1 137 ? 5.429 -7.456 -14.491 1.00 88.19 137 ALA A N 1
ATOM 1084 C CA . ALA A 1 137 ? 5.414 -6.027 -14.781 1.00 88.19 137 ALA A CA 1
ATOM 1085 C C . ALA A 1 137 ? 5.290 -5.177 -13.510 1.00 88.19 137 ALA A C 1
ATOM 1087 O O . ALA A 1 137 ? 5.832 -4.077 -13.438 1.00 88.19 137 ALA A O 1
ATOM 1088 N N . LEU A 1 138 ? 4.584 -5.684 -12.495 1.00 89.69 138 LEU A N 1
ATOM 1089 C CA . LEU A 1 138 ? 4.342 -4.974 -11.244 1.00 89.69 138 LEU A CA 1
ATOM 1090 C C . LEU A 1 138 ? 4.455 -5.919 -10.047 1.00 89.69 138 LEU A C 1
ATOM 1092 O O . LEU A 1 138 ? 3.777 -6.946 -10.003 1.00 89.69 138 LEU A O 1
ATOM 1096 N N . THR A 1 139 ? 5.238 -5.519 -9.049 1.00 91.69 139 THR A N 1
ATOM 1097 C CA . THR A 1 139 ? 5.271 -6.115 -7.710 1.00 91.69 139 THR A CA 1
ATOM 1098 C C . THR A 1 139 ? 4.840 -5.070 -6.684 1.00 91.69 139 THR A C 1
ATOM 1100 O O . THR A 1 139 ? 5.458 -4.017 -6.551 1.00 91.69 139 THR A O 1
ATOM 1103 N N . LEU A 1 140 ? 3.800 -5.374 -5.915 1.00 91.81 140 LEU A N 1
ATOM 1104 C CA . LEU A 1 140 ? 3.439 -4.644 -4.703 1.00 91.81 140 LEU A CA 1
ATOM 1105 C C . LEU A 1 140 ? 3.979 -5.419 -3.509 1.00 91.81 140 LEU A C 1
ATOM 1107 O O . LEU A 1 140 ? 3.759 -6.629 -3.436 1.00 91.81 140 LEU A O 1
ATOM 1111 N N . PHE A 1 141 ? 4.643 -4.759 -2.562 1.00 90.56 141 PHE A N 1
ATOM 1112 C CA . PHE A 1 141 ? 5.047 -5.435 -1.335 1.00 90.56 141 PHE A CA 1
ATOM 1113 C C . PHE A 1 141 ? 4.814 -4.629 -0.062 1.00 90.56 141 PHE A C 1
ATOM 1115 O O . PHE A 1 141 ? 4.885 -3.400 -0.032 1.00 90.56 141 PHE A O 1
ATOM 1122 N N . THR A 1 142 ? 4.552 -5.362 1.016 1.00 90.25 142 THR A N 1
ATOM 1123 C CA . THR A 1 142 ? 4.382 -4.823 2.364 1.00 90.25 142 THR A CA 1
ATOM 1124 C C . THR A 1 142 ? 4.907 -5.794 3.416 1.00 90.25 142 THR A C 1
ATOM 1126 O O . THR A 1 142 ? 5.247 -6.935 3.114 1.00 90.25 142 THR A O 1
ATOM 1129 N N . CYS A 1 143 ? 5.018 -5.352 4.663 1.00 85.94 143 CYS A N 1
ATOM 1130 C CA . CYS A 1 143 ? 5.339 -6.228 5.785 1.00 85.94 143 CYS A CA 1
ATOM 1131 C C . CYS A 1 143 ? 4.170 -7.169 6.099 1.00 85.94 143 CYS A C 1
ATOM 1133 O O . CYS A 1 143 ? 3.017 -6.773 5.992 1.00 85.94 143 CYS A O 1
ATOM 1135 N N . THR A 1 144 ? 4.443 -8.379 6.586 1.00 82.50 144 THR A N 1
ATOM 1136 C CA . THR A 1 144 ? 3.403 -9.143 7.290 1.00 82.50 144 THR A CA 1
ATOM 1137 C C . THR A 1 144 ? 2.953 -8.391 8.548 1.00 82.50 144 THR A C 1
ATOM 1139 O O . THR A 1 144 ? 3.698 -7.537 9.057 1.00 82.50 144 THR A O 1
ATOM 1142 N N . PRO A 1 145 ? 1.784 -8.728 9.129 1.00 76.06 145 PRO A N 1
ATOM 1143 C CA . PRO A 1 145 ? 1.501 -8.363 10.512 1.00 76.06 145 PRO A CA 1
ATOM 1144 C C . PRO A 1 145 ? 2.712 -8.725 11.386 1.00 76.06 145 PRO A C 1
ATOM 1146 O O . PRO A 1 145 ? 3.305 -9.792 11.216 1.00 76.06 145 PRO A O 1
ATOM 1149 N N . TYR A 1 146 ? 3.139 -7.797 12.246 1.00 75.69 146 TYR A N 1
ATOM 1150 C CA . TYR A 1 146 ? 4.337 -7.912 13.100 1.00 75.69 146 TYR A CA 1
ATOM 1151 C C . TYR A 1 146 ? 5.711 -7.871 12.400 1.00 75.69 146 TYR A C 1
ATOM 1153 O O . TYR A 1 146 ? 6.733 -8.003 13.067 1.00 75.69 146 TYR A O 1
ATOM 1161 N N . GLY A 1 147 ? 5.778 -7.636 11.085 1.00 78.62 147 GLY A N 1
ATOM 1162 C CA . GLY A 1 147 ? 7.021 -7.246 10.401 1.00 78.62 147 GLY A CA 1
ATOM 1163 C C . GLY A 1 147 ? 8.025 -8.358 10.085 1.00 78.62 147 GLY A C 1
ATOM 1164 O O . GLY A 1 147 ? 9.087 -8.052 9.542 1.00 78.62 147 GLY A O 1
ATOM 1165 N N . GLN A 1 148 ? 7.692 -9.615 10.388 1.00 80.50 148 GLN A N 1
ATOM 1166 C CA . GLN A 1 148 ? 8.605 -10.762 10.294 1.00 80.50 148 GLN A CA 1
ATOM 1167 C C . GLN A 1 148 ? 8.961 -11.157 8.857 1.00 80.50 148 GLN A C 1
ATOM 1169 O O . GLN A 1 148 ? 10.095 -11.540 8.602 1.00 80.50 148 GLN A O 1
ATOM 1174 N N . ALA A 1 149 ? 8.024 -11.026 7.919 1.00 84.75 149 ALA A N 1
ATOM 1175 C CA . ALA A 1 149 ? 8.261 -11.306 6.507 1.00 84.75 149 ALA A CA 1
ATOM 1176 C C . ALA A 1 149 ? 7.686 -10.188 5.628 1.00 84.75 149 ALA A C 1
ATOM 1178 O O . ALA A 1 149 ? 7.221 -9.144 6.113 1.00 84.75 149 ALA A O 1
ATOM 1179 N N . ARG A 1 150 ? 7.754 -10.380 4.313 1.00 85.31 150 ARG A N 1
ATOM 1180 C CA . ARG A 1 150 ? 7.140 -9.513 3.314 1.00 85.31 150 ARG A CA 1
ATOM 1181 C C . ARG A 1 150 ? 6.062 -10.269 2.560 1.00 85.31 150 ARG A C 1
ATOM 1183 O O . ARG A 1 150 ? 6.261 -11.397 2.124 1.00 85.31 150 ARG A O 1
ATOM 1190 N N . ILE A 1 151 ? 4.920 -9.622 2.414 1.00 86.19 151 ILE A N 1
ATOM 1191 C CA . ILE A 1 151 ? 3.865 -10.019 1.495 1.00 86.19 151 ILE A CA 1
ATOM 1192 C C . ILE A 1 151 ? 4.181 -9.374 0.158 1.00 86.19 151 ILE A C 1
ATOM 1194 O O . ILE A 1 151 ? 4.429 -8.170 0.105 1.00 86.19 151 ILE A O 1
ATOM 1198 N N . THR A 1 152 ? 4.153 -10.168 -0.905 1.00 87.38 152 THR A N 1
ATOM 1199 C CA . THR A 1 152 ? 4.324 -9.701 -2.278 1.00 87.38 152 THR A CA 1
ATOM 1200 C C . THR A 1 152 ? 3.127 -10.115 -3.114 1.00 87.38 152 THR A C 1
ATOM 1202 O O . THR A 1 152 ? 2.645 -11.244 -3.008 1.00 87.38 152 THR A O 1
ATOM 1205 N N . VAL A 1 153 ? 2.652 -9.192 -3.941 1.00 88.06 153 VAL A N 1
ATOM 1206 C CA . VAL A 1 153 ? 1.603 -9.430 -4.928 1.00 88.06 153 VAL A CA 1
ATOM 1207 C C . VAL A 1 153 ? 2.114 -8.999 -6.283 1.00 88.06 153 VAL A C 1
ATOM 1209 O O . VAL A 1 153 ? 2.578 -7.870 -6.443 1.00 88.06 153 VAL A O 1
ATOM 1212 N N . ARG A 1 154 ? 2.039 -9.908 -7.251 1.00 88.38 154 ARG A N 1
ATOM 1213 C CA . ARG A 1 154 ? 2.594 -9.712 -8.585 1.00 88.38 154 ARG A CA 1
ATOM 1214 C C . ARG A 1 154 ? 1.512 -9.712 -9.642 1.00 88.38 154 ARG A C 1
ATOM 1216 O O . ARG A 1 154 ? 0.578 -10.518 -9.603 1.00 88.38 154 ARG A O 1
ATOM 1223 N N . ALA A 1 155 ? 1.669 -8.813 -10.599 1.00 84.94 155 ALA A N 1
ATOM 1224 C CA . ALA A 1 155 ? 0.770 -8.664 -11.723 1.00 84.94 155 ALA A CA 1
ATOM 1225 C C . ALA A 1 155 ? 1.551 -8.596 -13.038 1.00 84.94 155 ALA A C 1
ATOM 1227 O O . ALA A 1 155 ? 2.632 -8.005 -13.133 1.00 84.94 155 ALA A O 1
ATOM 1228 N N . CYS A 1 156 ? 0.957 -9.187 -14.068 1.00 84.00 156 CYS A N 1
ATOM 1229 C CA . CYS A 1 156 ? 1.391 -9.035 -15.448 1.00 84.00 156 CYS A CA 1
ATOM 1230 C C . CYS A 1 156 ? 0.605 -7.894 -16.102 1.00 84.00 156 CYS A C 1
ATOM 1232 O O . CYS A 1 156 ? -0.523 -7.597 -15.699 1.00 84.00 156 CYS A O 1
ATOM 1234 N N . MET A 1 157 ? 1.178 -7.276 -17.134 1.00 82.19 157 MET A N 1
ATOM 1235 C CA . MET A 1 157 ? 0.440 -6.307 -17.945 1.00 82.19 157 MET A CA 1
ATOM 1236 C C . MET A 1 157 ? -0.759 -6.994 -18.599 1.00 82.19 157 MET A C 1
ATOM 1238 O O . MET A 1 157 ? -0.604 -7.967 -19.333 1.00 82.19 157 MET A O 1
ATOM 1242 N N . CYS A 1 158 ? -1.951 -6.461 -18.353 1.00 74.56 158 CYS A N 1
ATOM 1243 C CA . CYS A 1 158 ? -3.126 -6.756 -19.158 1.00 74.56 158 CYS A CA 1
ATOM 1244 C C . CYS A 1 158 ? -3.293 -5.602 -20.148 1.00 74.56 158 CYS A C 1
ATOM 1246 O O . CYS A 1 158 ? -3.272 -4.439 -19.740 1.00 74.56 158 CYS A O 1
ATOM 1248 N N . GLN A 1 159 ? -3.420 -5.897 -21.441 1.00 62.19 159 GLN A N 1
ATOM 1249 C CA . GLN A 1 159 ? -3.677 -4.853 -22.431 1.00 62.19 159 GLN A CA 1
ATOM 1250 C C . GLN A 1 159 ? -5.048 -4.226 -22.156 1.00 62.19 159 GLN A C 1
ATOM 1252 O O . GLN A 1 159 ? -6.037 -4.927 -21.941 1.00 62.19 159 GLN A O 1
ATOM 1257 N N . SER A 1 160 ? -5.108 -2.896 -22.132 1.00 57.03 160 SER A N 1
ATOM 1258 C CA . SER A 1 160 ? -6.360 -2.166 -21.971 1.00 57.03 160 SER A CA 1
ATOM 1259 C C . SER A 1 160 ? -7.270 -2.450 -23.167 1.00 57.03 160 SER A C 1
ATOM 1261 O O . SER A 1 160 ? -6.968 -2.012 -24.274 1.00 57.03 160 SER A O 1
ATOM 1263 N N . SER A 1 161 ? -8.390 -3.147 -22.956 1.00 48.12 161 SER A N 1
ATOM 1264 C CA . SER A 1 161 ? -9.507 -3.087 -23.903 1.00 48.12 161 SER A CA 1
ATOM 1265 C C . SER A 1 161 ? -9.970 -1.637 -23.931 1.00 48.12 161 SER A C 1
ATOM 1267 O O . SER A 1 161 ? -10.416 -1.120 -22.903 1.00 48.12 161 SER A O 1
ATOM 1269 N N . GLU A 1 162 ? -9.820 -0.977 -25.078 1.00 48.34 162 GLU A N 1
ATOM 1270 C CA . GLU A 1 162 ? -10.403 0.336 -25.330 1.00 48.34 162 GLU A CA 1
ATOM 1271 C C . GLU A 1 162 ? -11.864 0.314 -24.881 1.00 48.34 162 GLU A C 1
ATOM 1273 O O . GLU A 1 162 ? -12.662 -0.535 -25.286 1.00 48.34 162 GLU A O 1
ATOM 1278 N N . ARG A 1 163 ? -12.190 1.218 -23.959 1.00 42.16 163 ARG A N 1
ATOM 1279 C CA . ARG A 1 163 ? -13.569 1.513 -23.610 1.00 42.16 163 ARG A CA 1
ATOM 1280 C C . ARG A 1 163 ? -14.112 2.325 -24.790 1.00 42.16 163 ARG A C 1
ATOM 1282 O O . ARG A 1 163 ? -13.810 3.513 -24.871 1.00 42.16 163 ARG A O 1
ATOM 1289 N N . ILE A 1 164 ? -14.780 1.632 -25.717 1.00 37.50 164 ILE A N 1
ATOM 1290 C CA . ILE A 1 164 ? -15.601 2.213 -26.796 1.00 37.50 164 ILE A CA 1
ATOM 1291 C C . ILE A 1 164 ? -16.633 3.161 -26.181 1.00 37.50 164 ILE A C 1
ATOM 1293 O O . ILE A 1 164 ? -17.202 2.790 -25.125 1.00 37.50 164 ILE A O 1
#

Sequence (164 aa):
MKNTRKGTWLIYTGILLIAAALIVQIVSHQNDAIKTAWARQTVSVMESSNKGQLSDTPYMGVLRIPALDLQLPVFSTYSQRAMEQAPCLYMNDSGHMILCAHNADCHFGRIDTSRFRYEYRVVQPDEVERMTDTSYALTLFTCTPYGQARITVRACMCQSSERI

Secondary structure (DSSP, 8-state):
---HHHHHHHHHHHHHHHHHHHHHHHHHHHHHHHHHHHHHHHHHHHHHH-SS--TTSSEEEEEEEGGGTEEEEEESS--HHHHHHS-EEEEEETTEEEEE--SSTTTTTT--GGG-SSEEEEE-TT-HHHHT-TTSSEEEEEEPGGGSSEEEEEEPPPP-----

Radius of gyration: 21.12 Å; chains: 1; bounding box: 35×34×82 Å

pLDDT: mean 82.71, std 12.46, range [37.5, 96.62]

Foldseek 3Di:
DPDVVVVVVVVVVVVVVVVVVVVVVVVLVVVLVVLLVVFVVVQVCVVVVDPDDPPPPQFPHWDDDVVLVAIGTEGAADDPVVQVRTWYFPDDPPLATEIEHELRSNYCVPVDPPRDPWDKDKAAPPVVVVQPPRPFNYKYWYADVVRGIIIITTHHDDDDDPPD